Protein AF-A0AAN4TJ02-F1 (afdb_monomer)

pLDDT: mean 73.18, std 10.15, range [52.53, 89.38]

Organism: Pseudomonas syringae pv. actinidiae (NCBI:txid103796)

Radius of gyration: 32.22 Å; Cα contacts (8 Å, |Δi|>4): 0; chains: 1; bounding box: 65×37×71 Å

Structure (mmCIF, N/C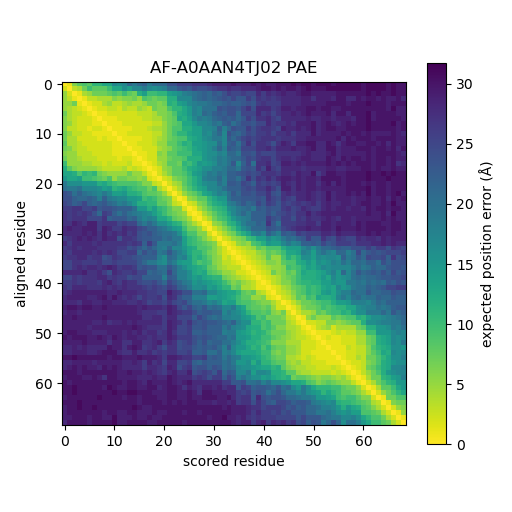A/C/O backbone):
data_AF-A0AAN4TJ02-F1
#
_entry.id   AF-A0AAN4TJ02-F1
#
loop_
_atom_site.group_PDB
_atom_site.id
_atom_site.type_symbol
_atom_site.label_atom_id
_atom_site.label_alt_id
_atom_site.label_comp_id
_atom_site.label_asym_id
_atom_site.label_entity_id
_atom_site.label_seq_id
_atom_site.pdbx_PDB_ins_code
_atom_site.Cartn_x
_atom_site.Cartn_y
_atom_site.Cartn_z
_atom_site.occupancy
_atom_site.B_iso_or_equiv
_atom_site.auth_seq_id
_atom_site.auth_comp_id
_atom_site.auth_asym_id
_atom_site.auth_atom_id
_atom_site.pdbx_PDB_model_num
ATOM 1 N N . MET A 1 1 ? 46.689 -22.878 -16.399 1.00 56.19 1 MET A N 1
ATOM 2 C CA . MET A 1 1 ? 45.414 -22.687 -17.134 1.00 56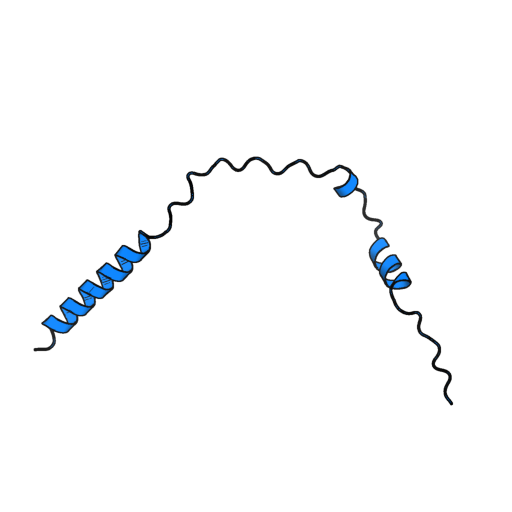.19 1 MET A CA 1
ATOM 3 C C . MET A 1 1 ? 44.272 -22.294 -16.185 1.00 56.19 1 MET A C 1
ATOM 5 O O . MET A 1 1 ? 43.337 -23.053 -16.022 1.00 56.19 1 MET A O 1
ATOM 9 N N . HIS A 1 2 ? 44.348 -21.144 -15.507 1.00 60.66 2 HIS A N 1
ATOM 10 C CA . HIS A 1 2 ? 43.280 -20.691 -14.582 1.00 60.66 2 HIS A CA 1
ATOM 11 C C . HIS A 1 2 ? 42.754 -19.289 -14.926 1.00 60.66 2 HIS A C 1
ATOM 13 O O . HIS A 1 2 ? 41.578 -18.998 -14.747 1.00 60.66 2 HIS A O 1
ATOM 19 N N . ARG A 1 3 ? 43.599 -18.439 -15.524 1.00 68.31 3 ARG A N 1
ATOM 20 C CA . ARG A 1 3 ? 43.216 -17.111 -16.025 1.00 68.31 3 ARG A CA 1
ATOM 21 C C . ARG A 1 3 ? 42.014 -17.082 -16.987 1.00 68.31 3 ARG A C 1
ATOM 23 O O . ARG A 1 3 ? 41.159 -16.229 -16.770 1.00 68.31 3 ARG A O 1
ATOM 30 N N . PRO A 1 4 ? 41.894 -17.965 -18.001 1.00 74.88 4 PRO A N 1
ATOM 31 C CA . PRO A 1 4 ? 40.752 -17.899 -18.918 1.00 74.88 4 PRO A CA 1
ATOM 32 C C . PRO A 1 4 ? 39.435 -18.313 -18.244 1.00 74.88 4 PRO A C 1
ATOM 34 O O . PRO A 1 4 ? 38.392 -17.747 -18.554 1.00 74.88 4 PRO A O 1
ATOM 37 N N . LEU A 1 5 ? 39.491 -19.234 -17.274 1.00 84.31 5 LEU A N 1
ATOM 38 C CA . LEU A 1 5 ? 38.326 -19.676 -16.503 1.00 84.31 5 LEU A CA 1
ATOM 39 C C . LEU A 1 5 ? 37.786 -18.549 -15.611 1.00 84.31 5 LEU A C 1
ATOM 41 O O . LEU A 1 5 ? 36.584 -18.311 -15.566 1.00 84.31 5 LEU A O 1
ATOM 45 N N . MET A 1 6 ? 38.684 -17.815 -14.948 1.00 81.94 6 MET A N 1
ATOM 46 C CA . MET A 1 6 ? 38.311 -16.674 -14.104 1.00 81.94 6 MET A CA 1
ATOM 47 C C . MET A 1 6 ? 37.685 -15.541 -14.924 1.00 81.94 6 MET A C 1
ATOM 49 O O . MET A 1 6 ? 36.725 -14.921 -14.474 1.00 81.94 6 MET A O 1
ATOM 53 N N . LEU A 1 7 ? 38.192 -15.301 -16.139 1.00 85.44 7 LEU A N 1
ATOM 54 C CA . LEU A 1 7 ? 37.657 -14.273 -17.030 1.00 85.44 7 LEU A CA 1
ATOM 55 C C . LEU A 1 7 ? 36.244 -14.629 -17.514 1.00 85.44 7 LEU A C 1
ATOM 57 O O . LEU A 1 7 ? 35.356 -13.788 -17.464 1.00 85.44 7 LEU A O 1
ATOM 61 N N . ALA A 1 8 ? 36.031 -15.886 -17.915 1.00 88.12 8 ALA A N 1
ATOM 62 C CA . ALA A 1 8 ? 34.718 -16.383 -18.322 1.00 88.12 8 ALA A CA 1
ATOM 63 C C . ALA A 1 8 ? 33.706 -16.366 -17.165 1.00 88.12 8 ALA A C 1
ATOM 65 O O . ALA A 1 8 ? 32.543 -16.024 -17.356 1.00 88.12 8 ALA A O 1
ATOM 66 N N . CYS A 1 9 ? 34.148 -16.693 -15.948 1.00 86.94 9 CYS A N 1
ATOM 67 C CA . CYS A 1 9 ? 33.302 -16.613 -14.761 1.00 86.94 9 CYS A CA 1
ATOM 68 C C . CYS A 1 9 ? 32.874 -15.164 -14.486 1.00 86.94 9 CYS A C 1
ATOM 70 O O . CYS A 1 9 ? 31.686 -14.891 -14.335 1.00 86.94 9 CYS A O 1
ATOM 72 N N . ALA A 1 10 ? 33.821 -14.221 -14.509 1.00 88.81 10 ALA A N 1
ATOM 73 C CA . ALA A 1 10 ? 33.535 -12.809 -14.279 1.00 88.81 10 ALA A CA 1
ATOM 74 C C . ALA A 1 10 ? 32.569 -12.224 -15.323 1.00 88.81 10 ALA A C 1
ATOM 76 O O . ALA A 1 10 ? 31.671 -11.469 -14.958 1.00 88.81 10 ALA A O 1
ATOM 77 N N . THR A 1 11 ? 32.706 -12.587 -16.603 1.00 87.88 11 THR A N 1
ATOM 78 C CA . THR A 1 11 ? 31.810 -12.091 -17.660 1.00 87.88 11 THR A CA 1
ATOM 79 C C . THR A 1 11 ? 30.401 -12.658 -17.538 1.00 87.88 11 THR A C 1
ATOM 81 O O . THR A 1 11 ? 29.440 -11.899 -17.638 1.00 87.88 11 THR A O 1
ATOM 84 N N . VAL A 1 12 ? 30.257 -13.958 -17.267 1.00 89.38 12 VAL A N 1
ATOM 85 C CA . VAL A 1 12 ? 28.945 -14.583 -17.029 1.00 89.38 12 VAL A CA 1
ATOM 86 C C . VAL A 1 12 ? 28.259 -13.950 -15.821 1.00 89.38 12 VAL A C 1
ATOM 88 O O . VAL A 1 12 ? 27.073 -13.632 -15.883 1.00 89.38 12 VAL A O 1
ATOM 91 N N . TRP A 1 13 ? 29.005 -13.714 -14.741 1.00 87.50 13 TRP A N 1
ATOM 92 C CA . TRP A 1 13 ? 28.459 -13.116 -13.525 1.00 87.50 13 TRP A CA 1
ATOM 93 C C . TRP A 1 13 ? 28.002 -11.671 -13.748 1.00 87.50 13 TRP A C 1
ATOM 95 O O . TRP A 1 13 ? 26.906 -11.299 -13.331 1.00 87.50 13 TRP A O 1
ATOM 105 N N . LEU A 1 14 ? 28.791 -10.880 -14.482 1.00 83.62 14 LEU A N 1
ATOM 106 C CA . LEU A 1 14 ? 28.435 -9.508 -14.844 1.00 83.62 14 LEU A CA 1
ATOM 107 C C . LEU A 1 14 ? 27.158 -9.465 -15.700 1.00 83.62 14 LEU A C 1
ATOM 109 O O . LEU A 1 14 ? 26.255 -8.679 -15.425 1.00 83.62 14 LEU A O 1
ATOM 113 N N . LEU A 1 15 ? 27.054 -10.346 -16.702 1.00 81.88 15 LEU A N 1
ATOM 11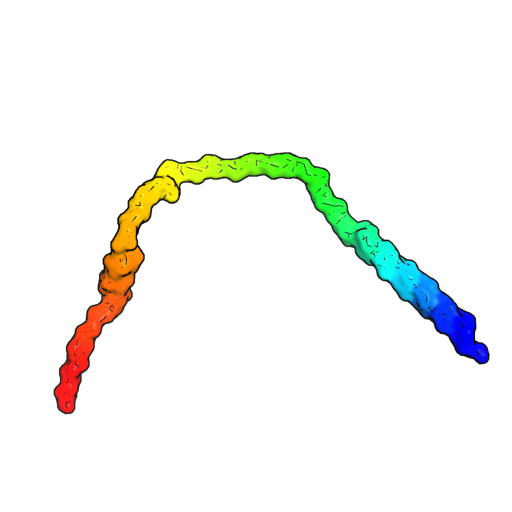4 C CA . LEU A 1 15 ? 25.884 -10.432 -17.580 1.00 81.88 15 LEU A CA 1
ATOM 115 C C . LEU A 1 15 ? 24.620 -10.846 -16.820 1.00 81.88 15 LEU A C 1
ATOM 117 O O . LEU A 1 15 ? 23.555 -10.288 -17.074 1.00 81.88 15 LEU A O 1
ATOM 121 N N . LEU A 1 16 ? 24.735 -11.773 -15.865 1.00 78.94 16 LEU A N 1
ATOM 122 C CA . LEU A 1 16 ? 23.613 -12.224 -15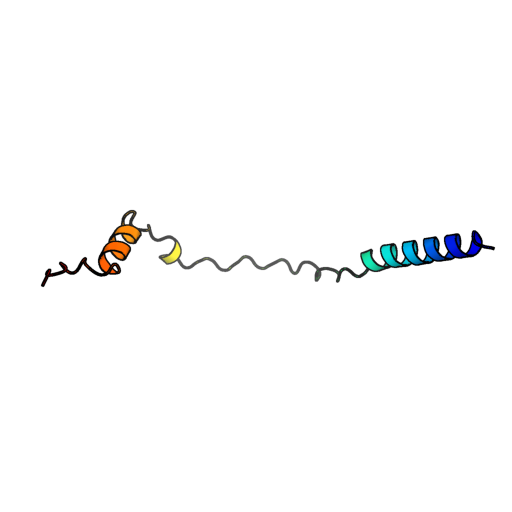.042 1.00 78.94 16 LEU A CA 1
ATOM 123 C C 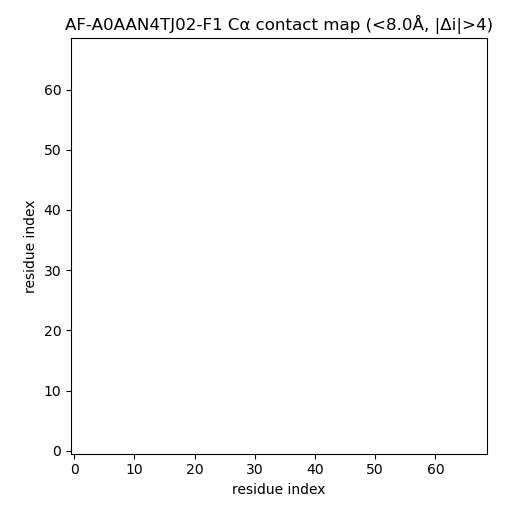. LEU A 1 16 ? 23.062 -11.087 -14.164 1.00 78.94 16 LEU A C 1
ATOM 125 O O . LEU A 1 16 ? 21.852 -10.886 -14.094 1.00 78.94 16 LEU A O 1
ATOM 129 N N . ILE A 1 17 ? 23.948 -10.304 -13.541 1.00 78.12 17 ILE A N 1
ATOM 130 C CA . ILE A 1 17 ? 23.562 -9.162 -12.699 1.00 78.12 17 ILE A CA 1
ATOM 131 C C . ILE A 1 17 ? 22.939 -8.046 -13.552 1.00 78.12 17 ILE A C 1
ATOM 133 O O . ILE A 1 17 ? 21.896 -7.499 -13.189 1.00 78.12 17 ILE A O 1
ATOM 137 N N . CYS A 1 18 ? 23.531 -7.732 -14.709 1.00 69.81 18 CYS A N 1
ATOM 138 C CA . CYS A 1 18 ? 23.002 -6.718 -15.623 1.00 69.81 18 CYS A CA 1
ATOM 139 C C . CYS A 1 18 ? 21.640 -7.112 -16.220 1.00 69.81 18 CYS A C 1
ATOM 141 O O . CYS A 1 18 ? 20.761 -6.259 -16.345 1.00 69.81 18 CYS A O 1
ATOM 143 N N . ALA A 1 19 ? 21.434 -8.390 -16.552 1.00 63.75 19 ALA A N 1
ATOM 144 C CA . ALA A 1 19 ? 20.163 -8.884 -17.080 1.00 63.75 19 ALA A CA 1
ATOM 145 C C . ALA A 1 19 ? 19.045 -8.878 -16.022 1.00 63.75 19 ALA A C 1
ATOM 147 O O . ALA A 1 19 ? 17.903 -8.547 -16.341 1.00 63.75 19 ALA A O 1
ATOM 148 N N . CYS A 1 20 ? 19.364 -9.155 -14.752 1.00 62.78 20 CYS A N 1
ATOM 149 C CA . CYS A 1 20 ? 18.387 -9.114 -13.658 1.00 62.78 20 CYS A CA 1
ATOM 150 C C . CYS A 1 20 ? 17.799 -7.714 -13.411 1.00 62.78 20 CYS A C 1
ATOM 152 O O . CYS A 1 20 ? 16.630 -7.606 -13.048 1.00 62.78 20 CYS A O 1
ATOM 154 N N . GLN A 1 21 ? 18.550 -6.638 -13.671 1.00 58.09 21 GLN A N 1
ATOM 155 C CA . GLN A 1 21 ? 18.053 -5.259 -13.520 1.00 58.09 21 GLN A CA 1
ATOM 156 C C . GLN A 1 21 ? 16.959 -4.899 -14.547 1.00 58.09 21 GLN A C 1
ATOM 158 O O . GLN A 1 21 ? 16.147 -4.010 -14.294 1.00 58.09 21 GLN A O 1
ATOM 163 N N . SER A 1 22 ? 16.906 -5.600 -15.688 1.00 57.94 22 SER A N 1
ATOM 164 C CA . SER A 1 22 ? 15.912 -5.362 -16.749 1.00 57.94 22 SER A CA 1
ATOM 165 C C . SER A 1 22 ? 14.616 -6.159 -16.571 1.00 57.94 22 SER A C 1
ATOM 167 O O . SER A 1 22 ? 13.657 -5.920 -17.296 1.00 57.94 22 SER A O 1
ATOM 169 N N . SER A 1 23 ? 14.564 -7.090 -15.611 1.00 59.38 23 SER A N 1
ATOM 170 C CA . SER A 1 23 ? 13.378 -7.911 -15.327 1.00 59.38 23 SER A CA 1
ATOM 171 C C . SER A 1 23 ? 12.552 -7.373 -14.155 1.00 59.38 23 SER A C 1
ATOM 173 O O . SER A 1 23 ? 11.785 -8.116 -13.537 1.00 59.38 23 SER A O 1
ATOM 175 N N . SER A 1 24 ? 12.678 -6.085 -13.833 1.00 60.06 24 SER A N 1
ATOM 176 C CA . SER A 1 24 ? 11.606 -5.442 -13.082 1.00 60.06 24 SER A CA 1
ATOM 177 C C . SER A 1 24 ? 10.398 -5.376 -14.023 1.00 60.06 24 SER A C 1
ATOM 179 O O . SER A 1 24 ? 10.534 -4.843 -15.129 1.00 60.06 24 SER A O 1
ATOM 181 N N . PRO A 1 25 ? 9.237 -5.964 -13.666 1.00 65.62 25 PRO A N 1
ATOM 182 C CA . PRO A 1 25 ? 8.039 -5.750 -14.458 1.00 65.62 25 PRO A CA 1
ATOM 183 C C . PRO A 1 25 ? 7.864 -4.242 -14.553 1.00 65.62 25 PRO A C 1
ATOM 185 O O . PRO A 1 25 ? 7.878 -3.558 -13.526 1.00 65.62 25 PRO A O 1
ATOM 188 N N . THR A 1 26 ? 7.783 -3.720 -15.779 1.00 64.44 26 THR A N 1
ATOM 189 C CA . THR A 1 26 ? 7.466 -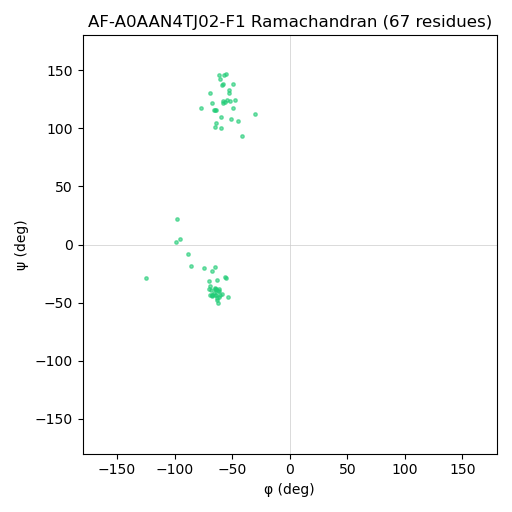2.311 -15.992 1.00 64.44 26 THR A CA 1
ATOM 190 C C . THR A 1 26 ? 6.231 -2.044 -15.142 1.00 64.44 26 THR A C 1
ATOM 192 O O . THR A 1 26 ? 5.228 -2.741 -15.350 1.00 64.44 26 THR A O 1
ATOM 195 N N . PRO A 1 27 ? 6.297 -1.151 -14.131 1.00 62.47 27 PRO A N 1
ATOM 196 C CA . PRO A 1 27 ? 5.113 -0.850 -13.351 1.00 62.47 27 PRO A CA 1
ATOM 197 C C . PRO A 1 27 ? 4.044 -0.480 -14.376 1.00 62.47 27 PRO A C 1
ATOM 199 O O . PRO A 1 27 ? 4.373 0.256 -15.317 1.00 62.47 27 PRO A O 1
ATOM 202 N N . PRO A 1 28 ? 2.834 -1.068 -14.291 1.00 65.62 28 PRO A N 1
ATOM 203 C CA . PRO A 1 28 ? 1.794 -0.799 -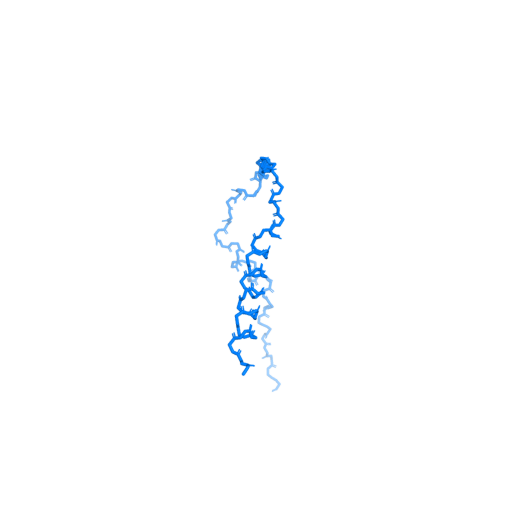15.271 1.00 65.62 28 PRO A CA 1
ATOM 204 C C . PRO A 1 28 ? 1.740 0.712 -15.436 1.00 65.62 28 PRO A C 1
ATOM 206 O O . PRO A 1 28 ? 1.682 1.406 -14.415 1.00 65.62 28 PRO A O 1
ATOM 209 N N . VAL A 1 29 ? 1.899 1.184 -16.688 1.00 65.38 29 VAL A N 1
ATOM 210 C CA . VAL A 1 29 ? 1.840 2.604 -17.082 1.00 65.38 29 VAL A CA 1
ATOM 211 C C . VAL A 1 29 ? 0.898 3.267 -16.119 1.00 65.38 29 VAL A C 1
ATOM 213 O O . VAL A 1 29 ? -0.252 2.837 -16.119 1.00 65.38 29 VAL A O 1
ATOM 216 N N . MET A 1 30 ? 1.418 4.163 -15.266 1.00 60.31 30 MET A N 1
ATOM 217 C CA . MET A 1 30 ? 0.721 4.709 -14.104 1.00 60.31 30 MET A CA 1
ATOM 218 C C . MET A 1 30 ? -0.718 4.999 -14.508 1.00 60.31 30 MET A C 1
ATOM 220 O O . MET A 1 30 ? -1.000 6.036 -15.106 1.00 60.31 30 MET A O 1
ATOM 224 N N . MET A 1 31 ? -1.611 4.031 -14.269 1.00 62.44 31 MET A N 1
ATOM 225 C CA . MET A 1 31 ? -3.034 4.237 -14.423 1.00 62.44 31 MET A CA 1
ATOM 226 C C . MET A 1 31 ? -3.245 5.266 -13.352 1.00 62.44 31 MET A C 1
ATOM 228 O O . MET A 1 31 ? -3.066 4.922 -12.186 1.00 62.44 31 MET A O 1
ATOM 232 N N . ALA A 1 32 ? -3.409 6.527 -13.758 1.00 65.88 32 ALA A N 1
ATOM 233 C CA . ALA A 1 32 ? -3.517 7.645 -12.845 1.00 65.88 32 ALA A CA 1
ATOM 234 C C . ALA A 1 32 ? -4.470 7.192 -11.748 1.00 65.88 32 ALA A C 1
ATOM 236 O O . ALA A 1 32 ? -5.645 6.942 -12.036 1.00 65.88 32 ALA A O 1
ATOM 237 N N . CYS A 1 33 ? -3.916 6.909 -10.563 1.00 68.94 33 CYS A N 1
ATOM 238 C CA . CYS A 1 33 ? -4.678 6.234 -9.532 1.00 68.94 33 CYS A CA 1
ATOM 239 C C . CYS A 1 33 ? -5.878 7.129 -9.289 1.00 68.94 33 CYS A C 1
ATOM 241 O O . CYS A 1 33 ? -5.702 8.323 -9.023 1.00 68.94 33 CYS A O 1
ATOM 243 N N . GLN A 1 34 ? -7.085 6.591 -9.473 1.00 76.69 34 GLN A N 1
ATOM 244 C CA . GLN A 1 34 ? -8.257 7.394 -9.187 1.00 76.69 34 GLN A CA 1
ATOM 245 C C . GLN A 1 34 ? -8.157 7.829 -7.725 1.00 76.69 34 GLN A C 1
ATOM 247 O O . GLN A 1 34 ? -7.729 7.027 -6.884 1.00 76.69 34 GLN A O 1
ATOM 252 N N . PRO A 1 35 ? -8.483 9.095 -7.420 1.00 79.56 35 PRO A N 1
ATOM 253 C CA . PRO A 1 35 ? -8.511 9.548 -6.047 1.00 79.56 35 PRO A CA 1
ATOM 254 C C . PRO A 1 35 ? -9.329 8.560 -5.210 1.00 79.56 35 PRO A C 1
ATOM 256 O O . PRO A 1 35 ? -10.372 8.089 -5.682 1.00 79.56 35 PRO A O 1
ATOM 259 N N . PRO A 1 36 ? -8.868 8.215 -3.997 1.00 78.75 36 PRO A N 1
ATOM 260 C CA . PRO A 1 36 ? -9.653 7.368 -3.117 1.00 78.75 36 PRO A CA 1
ATOM 261 C C . PRO A 1 36 ? -11.039 8.002 -2.913 1.00 78.75 36 PRO A C 1
ATOM 263 O O . PRO A 1 36 ? -11.155 9.234 -2.913 1.00 78.75 36 PRO A O 1
ATOM 266 N N . PRO A 1 37 ? -12.098 7.190 -2.760 1.00 82.31 37 PRO A N 1
ATOM 267 C CA . PRO A 1 37 ? -13.434 7.716 -2.531 1.00 82.31 37 PRO A CA 1
ATOM 268 C C . PRO A 1 37 ? -13.440 8.602 -1.283 1.00 82.31 37 PRO A C 1
ATOM 270 O O . PRO A 1 37 ? -12.725 8.336 -0.314 1.00 82.31 37 PRO A O 1
ATOM 273 N N . ILE A 1 38 ? -14.261 9.653 -1.311 1.00 82.81 38 ILE A N 1
ATOM 274 C CA . ILE A 1 38 ? -14.442 10.537 -0.159 1.00 82.81 38 ILE A CA 1
ATOM 275 C C . ILE A 1 38 ? -14.917 9.671 1.015 1.00 82.81 38 ILE A C 1
ATOM 277 O O . ILE A 1 38 ? -15.928 8.971 0.869 1.00 82.81 38 ILE A O 1
ATOM 281 N N . PRO A 1 39 ? -14.202 9.670 2.156 1.00 79.94 39 PRO A N 1
ATOM 282 C CA . PRO A 1 39 ? -14.634 8.906 3.307 1.00 79.94 39 PRO A CA 1
ATOM 283 C C . PRO A 1 39 ? -16.008 9.417 3.754 1.00 79.94 39 PR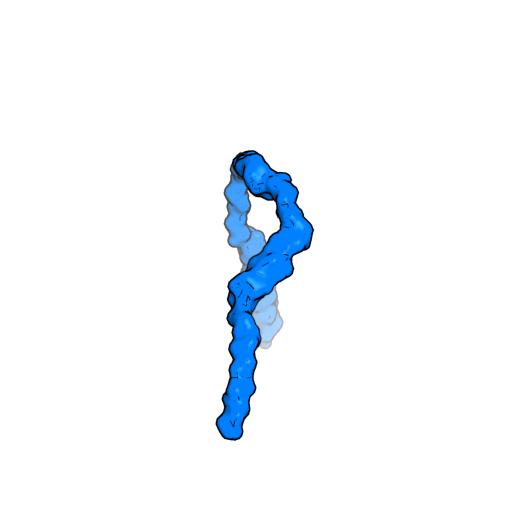O A C 1
ATOM 285 O O . PRO A 1 39 ? -16.279 10.620 3.691 1.00 79.94 39 PRO A O 1
ATOM 288 N N . PRO A 1 40 ? -16.900 8.522 4.190 1.00 79.75 40 PRO A N 1
ATOM 289 C CA . PRO A 1 40 ? -18.222 8.925 4.630 1.00 79.75 40 PRO A CA 1
ATOM 290 C C . PRO A 1 40 ? -18.118 9.870 5.835 1.00 79.75 40 PRO A C 1
ATOM 292 O O . PRO A 1 40 ? -17.230 9.726 6.673 1.00 79.75 40 PRO A O 1
ATOM 295 N N . ALA A 1 41 ? -19.043 10.831 5.928 1.00 72.50 41 ALA A N 1
ATOM 296 C CA . ALA A 1 41 ? -18.986 11.921 6.909 1.00 72.50 41 ALA A CA 1
ATOM 297 C C . ALA A 1 41 ? -18.865 11.445 8.371 1.00 72.50 41 ALA A C 1
ATOM 299 O O . ALA A 1 41 ? -18.230 12.118 9.176 1.00 72.50 41 ALA A O 1
ATOM 300 N N . TRP A 1 42 ? -19.383 10.252 8.692 1.00 68.38 42 TRP A N 1
ATOM 301 C CA . TRP A 1 42 ? -19.275 9.641 10.022 1.00 68.38 42 TRP A CA 1
ATOM 302 C C . TRP A 1 42 ? -17.833 9.295 10.430 1.00 68.38 42 TRP A C 1
ATOM 304 O O . TRP A 1 42 ? -17.553 9.134 11.613 1.00 68.38 42 TRP A O 1
ATOM 314 N N . PHE A 1 43 ? -16.899 9.191 9.478 1.00 65.56 43 PHE A N 1
ATOM 315 C CA . PHE A 1 43 ? -15.484 8.943 9.768 1.00 65.56 43 PHE A CA 1
ATOM 316 C C . PHE A 1 43 ? -14.772 10.186 10.334 1.00 65.56 43 PHE A C 1
ATOM 318 O O . PHE A 1 43 ? -13.740 10.059 10.986 1.00 65.56 43 PHE A O 1
ATOM 325 N N . MET A 1 44 ? -15.331 11.382 10.114 1.00 67.50 44 MET A N 1
ATOM 326 C CA . MET A 1 44 ? -14.828 12.654 10.651 1.00 67.50 44 MET A CA 1
ATOM 327 C C . MET A 1 44 ? -15.533 13.070 11.952 1.00 67.50 44 MET A C 1
ATOM 329 O O . MET A 1 44 ? -15.279 14.164 12.457 1.00 67.50 44 MET A O 1
ATOM 333 N N . GLU A 1 45 ? -16.418 12.224 12.490 1.00 76.56 45 GLU A N 1
ATOM 334 C CA . GLU A 1 45 ? -17.114 12.484 13.748 1.00 76.56 45 GLU A CA 1
ATOM 335 C C . GLU A 1 45 ? -16.093 12.677 14.877 1.00 76.56 45 GLU A C 1
ATOM 337 O O . GLU A 1 45 ? -15.103 11.942 14.984 1.00 76.56 45 GLU A O 1
ATOM 342 N N . ALA A 1 46 ? -16.324 13.674 15.733 1.00 71.88 46 ALA A N 1
ATOM 343 C CA . ALA A 1 46 ? -15.457 13.929 16.870 1.00 71.88 46 ALA A CA 1
ATOM 344 C C . ALA A 1 46 ? -15.432 12.691 17.774 1.00 71.88 46 ALA A C 1
ATOM 346 O O . ALA A 1 46 ? -16.412 12.352 18.439 1.00 71.88 46 ALA A O 1
ATOM 347 N N . ARG A 1 47 ? -14.290 12.001 17.803 1.00 69.69 47 ARG A N 1
ATOM 348 C CA . ARG A 1 47 ? -14.084 10.882 18.715 1.00 69.69 47 ARG A CA 1
ATOM 349 C C . ARG A 1 47 ? -14.126 11.440 20.131 1.00 69.69 47 ARG A C 1
ATOM 351 O O . ARG A 1 47 ? -13.278 12.253 20.494 1.00 69.69 47 ARG A O 1
ATOM 358 N N . GLU A 1 48 ? -15.113 11.022 20.923 1.00 78.06 48 GLU A N 1
ATOM 359 C CA . GLU A 1 48 ? -15.183 11.395 22.337 1.00 78.06 48 GLU A CA 1
ATOM 360 C C . GLU A 1 48 ? -13.821 11.065 22.980 1.00 78.06 48 GLU A C 1
ATOM 362 O O . GLU A 1 48 ? -13.338 9.931 22.899 1.00 78.06 48 GLU A O 1
ATOM 367 N N . ALA A 1 49 ? -13.173 12.070 23.581 1.00 76.88 49 ALA A N 1
ATOM 368 C CA . ALA A 1 49 ? -11.806 11.948 24.099 1.00 76.88 49 ALA A CA 1
ATOM 369 C C . ALA A 1 49 ? -11.664 10.798 25.113 1.00 76.88 49 ALA A C 1
ATOM 371 O O . ALA A 1 49 ? -10.608 10.177 25.219 1.00 76.88 49 ALA A O 1
ATOM 372 N N . ASN A 1 50 ? -12.756 10.479 25.812 1.00 80.50 50 ASN A N 1
ATOM 373 C CA . ASN A 1 50 ? -12.825 9.447 26.837 1.00 80.50 50 ASN A CA 1
ATOM 374 C C . ASN A 1 50 ? -13.416 8.109 26.345 1.00 80.50 50 ASN A C 1
ATOM 376 O O . ASN A 1 50 ? -13.540 7.166 27.123 1.00 80.50 50 ASN A O 1
ATOM 380 N N . LEU A 1 51 ? -13.764 7.986 25.057 1.00 80.56 51 LEU A N 1
ATOM 381 C CA . LEU A 1 51 ? -14.455 6.806 24.518 1.00 80.56 51 LEU A CA 1
ATOM 382 C C . LEU A 1 51 ? -13.657 5.519 24.731 1.00 80.56 51 LEU A C 1
ATOM 384 O O . LEU A 1 51 ? -14.216 4.499 25.119 1.00 80.56 51 LEU A O 1
ATOM 388 N N . THR A 1 52 ? -12.339 5.568 24.506 1.00 80.88 52 THR A N 1
ATOM 389 C CA . THR A 1 52 ? -11.470 4.397 24.698 1.00 80.88 52 THR A CA 1
ATOM 390 C C . THR A 1 52 ? -11.454 3.955 26.155 1.00 80.88 52 THR A C 1
ATOM 392 O O . THR A 1 52 ? -11.581 2.768 26.421 1.00 80.88 52 THR A O 1
ATOM 395 N N . LEU A 1 53 ? -11.308 4.892 27.095 1.00 82.75 53 LEU A N 1
ATOM 396 C CA . LEU A 1 53 ? -11.241 4.582 28.524 1.00 82.75 53 LEU A CA 1
ATOM 397 C C . LEU A 1 53 ? -12.585 4.065 29.043 1.00 82.75 53 LEU A C 1
ATOM 399 O O . LEU A 1 53 ? -12.607 3.108 29.809 1.00 82.75 53 LEU A O 1
ATOM 403 N N . ARG A 1 54 ? -13.701 4.638 28.573 1.00 83.75 54 ARG A N 1
ATOM 404 C CA . ARG A 1 54 ? -15.042 4.146 28.901 1.00 83.75 54 ARG A CA 1
ATOM 405 C C . ARG A 1 54 ? -15.251 2.726 28.390 1.00 83.75 54 ARG A C 1
ATOM 407 O O . ARG A 1 54 ? -15.632 1.860 29.163 1.00 83.75 54 ARG A O 1
ATOM 414 N N . LEU A 1 55 ? -14.953 2.469 27.115 1.00 86.94 55 LEU A N 1
ATOM 415 C CA . LEU A 1 55 ? -15.074 1.127 26.540 1.00 86.94 55 LEU A CA 1
ATOM 416 C C . LEU A 1 55 ? -14.154 0.123 27.234 1.00 86.94 55 LEU A C 1
ATOM 418 O O . LEU A 1 55 ? -14.566 -1.004 27.460 1.00 86.94 55 LEU A O 1
ATOM 422 N N . LEU A 1 56 ? -12.936 0.523 27.601 1.00 84.88 56 LEU A N 1
ATOM 423 C CA . LEU A 1 56 ? -12.032 -0.318 28.386 1.00 84.88 56 LEU A CA 1
ATOM 424 C C . LEU A 1 56 ? -12.613 -0.647 29.764 1.00 84.88 56 LEU A C 1
ATOM 426 O O . LEU A 1 56 ? -12.476 -1.781 30.200 1.00 84.88 56 LEU A O 1
ATOM 430 N N . GLY A 1 57 ? -13.271 0.303 30.431 1.00 84.56 57 GLY A N 1
ATOM 431 C CA . GLY A 1 57 ? -13.952 0.057 31.704 1.00 84.56 57 GLY A CA 1
ATOM 432 C C . GLY A 1 57 ? -15.131 -0.910 31.576 1.00 84.56 57 GLY A C 1
ATOM 433 O O . GLY A 1 57 ? -15.253 -1.817 32.388 1.00 84.56 57 GLY A O 1
ATOM 434 N N . GLU A 1 58 ? -15.949 -0.755 30.532 1.00 80.50 58 GLU A N 1
ATOM 435 C CA . GLU A 1 58 ? -17.101 -1.630 30.255 1.00 80.50 58 GLU A CA 1
ATOM 436 C C . GLU A 1 58 ? -16.688 -3.042 29.808 1.00 80.50 58 GLU A C 1
ATOM 438 O O . GLU A 1 58 ? -17.330 -4.029 30.156 1.00 80.50 58 GLU A O 1
ATOM 443 N N . LEU A 1 59 ? -15.624 -3.148 29.005 1.00 82.69 59 LEU A N 1
ATOM 444 C CA . LEU A 1 59 ? -15.134 -4.420 28.463 1.00 82.69 59 LEU A CA 1
ATOM 445 C C . LEU A 1 59 ? -14.177 -5.138 29.417 1.00 82.69 59 LEU A C 1
ATOM 447 O O . LEU A 1 59 ? -13.931 -6.334 29.247 1.00 82.69 59 LEU A O 1
ATOM 451 N N . SER A 1 60 ? -13.606 -4.429 30.393 1.00 81.38 60 SER A N 1
ATOM 452 C CA . SER A 1 60 ? -12.784 -5.056 31.418 1.00 81.38 60 SER A CA 1
ATOM 453 C C . SER A 1 60 ? -13.686 -5.892 32.321 1.00 81.38 60 SER A C 1
ATOM 455 O O . SER A 1 60 ? -14.676 -5.372 32.838 1.00 81.38 60 SER A O 1
ATOM 457 N N . PRO A 1 61 ? -13.350 -7.167 32.586 1.00 72.19 61 PRO A N 1
ATOM 458 C CA . PRO A 1 61 ? -14.033 -7.907 33.630 1.00 72.19 61 PRO A CA 1
ATOM 459 C C . PRO A 1 61 ? -13.898 -7.118 34.935 1.00 72.19 61 PRO A C 1
ATOM 461 O O . PRO A 1 61 ? -12.787 -6.784 35.359 1.00 72.19 61 PRO A O 1
ATOM 464 N N . SER A 1 62 ? -15.040 -6.775 35.535 1.00 66.75 62 SER A N 1
ATOM 465 C CA . SER A 1 62 ? -15.081 -6.160 36.860 1.00 66.75 62 SER A CA 1
ATOM 466 C C . SER A 1 62 ? -14.269 -7.040 37.814 1.00 66.75 6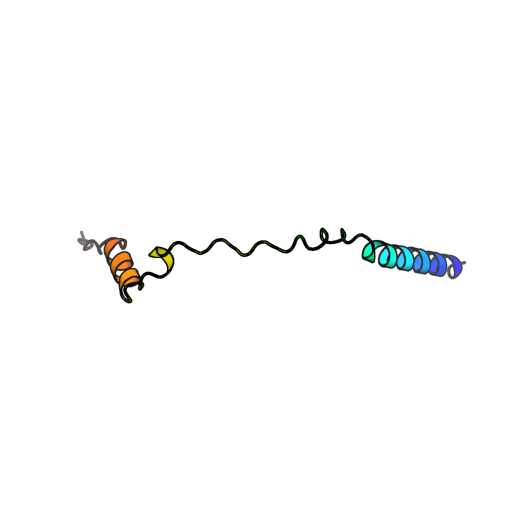2 SER A C 1
ATOM 468 O O . SER A 1 62 ? -14.431 -8.268 37.759 1.00 66.75 62 SER A O 1
ATOM 470 N N . PRO A 1 63 ? -13.374 -6.473 38.647 1.00 61.41 63 PRO A N 1
ATOM 471 C CA . PRO A 1 63 ? -12.620 -7.252 39.612 1.00 61.41 63 PRO A CA 1
ATOM 472 C C . PRO A 1 63 ? -13.626 -7.928 40.539 1.00 61.41 63 PRO A C 1
ATOM 474 O O . PRO A 1 63 ? -14.196 -7.315 41.438 1.00 61.41 63 PRO A O 1
ATOM 477 N N . THR A 1 64 ? -13.886 -9.205 40.271 1.00 62.78 64 THR A N 1
ATOM 478 C CA . THR A 1 64 ? -14.685 -10.041 41.150 1.00 62.78 64 THR A CA 1
ATOM 479 C C . THR A 1 64 ? -13.885 -10.141 42.431 1.00 62.78 64 THR A C 1
ATOM 481 O O . THR A 1 64 ? -12.755 -10.630 42.420 1.00 62.78 64 THR A O 1
ATOM 484 N N . THR A 1 65 ? -14.435 -9.601 43.516 1.00 60.50 65 THR A N 1
ATOM 485 C CA . THR A 1 65 ? -13.868 -9.707 44.854 1.00 60.50 65 THR A CA 1
ATOM 486 C C . THR A 1 65 ? -13.590 -11.184 45.106 1.00 60.50 65 THR A C 1
ATOM 488 O O . THR A 1 65 ? -14.525 -11.974 45.230 1.00 60.50 65 THR A O 1
ATOM 491 N N . ALA A 1 66 ? -12.317 -11.581 45.107 1.00 63.06 66 ALA A N 1
ATOM 492 C CA . ALA A 1 66 ? -11.938 -12.939 45.455 1.00 63.06 66 ALA A CA 1
ATOM 493 C C . ALA A 1 66 ? -12.302 -13.136 46.930 1.00 63.06 66 ALA A C 1
ATOM 495 O O . ALA A 1 66 ? -11.627 -12.616 47.821 1.00 63.06 66 ALA A O 1
ATOM 496 N N . ILE A 1 67 ? -13.422 -13.811 47.186 1.00 59.22 67 ILE A N 1
ATOM 497 C CA . ILE A 1 67 ? -13.775 -14.275 48.524 1.00 59.22 67 ILE A CA 1
ATOM 498 C C . ILE A 1 67 ? -12.714 -15.319 48.875 1.00 59.22 67 ILE A C 1
ATOM 500 O O . ILE A 1 67 ? -12.557 -16.310 48.169 1.00 59.22 67 ILE A O 1
ATOM 504 N N . ARG A 1 68 ? -11.910 -15.026 49.899 1.00 58.69 68 ARG A N 1
ATOM 505 C CA . ARG A 1 68 ? -10.903 -15.944 50.430 1.00 58.69 68 ARG A CA 1
ATOM 506 C C . ARG A 1 68 ? -11.627 -16.992 51.278 1.00 58.69 68 ARG A C 1
ATOM 508 O O . ARG A 1 68 ? -12.254 -16.596 52.261 1.00 58.69 68 ARG A O 1
ATOM 515 N N . ASP A 1 69 ? -11.537 -18.259 50.876 1.00 52.53 69 ASP A N 1
ATOM 516 C CA . ASP A 1 69 ? -11.954 -19.425 51.673 1.00 52.53 69 ASP A CA 1
ATOM 517 C C . ASP A 1 69 ? -11.150 -19.553 52.982 1.00 52.53 69 ASP A C 1
ATOM 519 O O . ASP A 1 69 ? -9.955 -19.157 52.999 1.00 52.53 69 ASP A O 1
#

Mean predicted aligned error: 19.24 Å

Secondary structure (DSSP, 8-state):
--HHHHHHHHHHHHHHHHHHGGGSPPPPS---PPPPPPPPGGGGS---TTHHHHHHHHHSPP-------

Foldseek 3Di:
DCVVVVVVVVVVVVVVVVVVVVPPPPPPPCPVPPPDPDPPPVVVPPDDPCPVVVVCVVPDDDPDPPPDD

Solvent-accessible surface area (backbone atoms only — not comparable to full-atom values): 4680 Å² total; per-residue (Å²): 143,56,68,70,59,54,51,53,49,52,51,54,53,52,50,53,56,60,54,57,70,69,68,57,74,75,70,71,76,78,66,74,72,72,77,75,77,82,76,59,74,77,79,72,53,82,74,60,90,56,49,66,61,52,51,49,59,72,72,40,79,74,84,71,80,79,79,80,129

Sequence (69 aa):
MHRPLMLACATVWLLLICACQSSSPTPPVMMACQPPPIPPAWFMEAREANLTLRLLGELSPSPTTAIRD